Protein AF-A0A9E4BWQ8-F1 (afdb_monomer)

Mean predicted aligned error: 9.67 Å

Radius of gyration: 21.63 Å; Cα contacts (8 Å, |Δi|>4): 19; chains: 1; bounding box: 55×46×33 Å

Sequence (79 aa):
MKKIPLILLVAFSLSCAVINRLNLLTPEQEVELGRQASREVERSVRLYRDPLVRAYIDSLGQALVRVSARSQFRYYFKV

Structure (mmCIF, N/CA/C/O backbone):
data_AF-A0A9E4BWQ8-F1
#
_entry.id   AF-A0A9E4BWQ8-F1
#
loop_
_atom_site.group_PDB
_atom_site.id
_atom_site.type_symbol
_atom_site.label_atom_id
_atom_site.label_alt_id
_atom_site.label_comp_id
_atom_site.label_asym_id
_atom_site.label_entity_id
_atom_site.label_seq_id
_atom_site.pdbx_PDB_ins_code
_atom_site.Cartn_x
_atom_site.Cartn_y
_atom_site.Cartn_z
_atom_site.occupancy
_atom_site.B_iso_or_equiv
_atom_site.auth_seq_id
_atom_site.auth_comp_id
_atom_site.auth_asym_id
_atom_site.auth_atom_id
_atom_site.pdbx_PDB_model_num
ATOM 1 N N . MET A 1 1 ? 38.969 34.178 -18.684 1.00 53.66 1 MET A N 1
ATOM 2 C CA . MET A 1 1 ? 38.649 33.614 -17.349 1.00 53.66 1 MET A CA 1
ATOM 3 C C . MET A 1 1 ? 37.345 34.160 -16.723 1.00 53.66 1 MET A C 1
ATOM 5 O O . MET A 1 1 ? 37.164 34.029 -15.525 1.00 53.66 1 MET A O 1
ATOM 9 N N . LYS A 1 2 ? 36.393 34.717 -17.502 1.00 58.09 2 LYS A N 1
ATOM 10 C CA . LYS A 1 2 ? 35.135 35.322 -16.988 1.00 58.09 2 LYS A CA 1
ATOM 11 C C . LYS A 1 2 ? 33.863 34.480 -17.229 1.00 58.09 2 LYS A C 1
ATOM 13 O O . LYS A 1 2 ? 32.804 34.824 -16.729 1.00 58.09 2 LYS A O 1
ATOM 18 N N . LYS A 1 3 ? 33.963 33.386 -18.000 1.00 54.88 3 LYS A N 1
ATOM 19 C CA . LYS A 1 3 ? 32.822 32.537 -18.415 1.00 54.88 3 LYS A CA 1
ATOM 20 C C . LYS A 1 3 ? 32.575 31.328 -17.497 1.00 54.88 3 LYS A C 1
ATOM 22 O O . LYS A 1 3 ? 31.508 30.739 -17.547 1.00 54.88 3 LYS A O 1
ATOM 27 N N . ILE A 1 4 ? 33.540 30.992 -16.639 1.00 67.94 4 ILE A N 1
ATOM 28 C CA . ILE A 1 4 ? 33.466 29.877 -15.681 1.00 67.94 4 ILE A CA 1
ATOM 29 C C . ILE A 1 4 ? 32.310 30.042 -14.670 1.00 67.94 4 ILE A C 1
ATOM 31 O O . ILE A 1 4 ? 31.543 29.092 -14.524 1.00 67.94 4 ILE A O 1
ATOM 35 N N . PRO A 1 5 ? 32.087 31.218 -14.036 1.00 69.19 5 PRO A N 1
ATOM 36 C CA . PRO A 1 5 ? 30.952 31.376 -13.119 1.00 69.19 5 PRO A CA 1
ATOM 37 C C . PRO A 1 5 ? 29.594 31.350 -13.839 1.00 69.19 5 PRO A C 1
ATOM 39 O O . PRO A 1 5 ? 28.598 30.938 -13.256 1.00 69.19 5 PRO A O 1
ATOM 42 N N . LEU A 1 6 ? 29.552 31.733 -15.121 1.00 63.22 6 LEU A N 1
ATOM 43 C CA . LEU A 1 6 ? 28.329 31.723 -15.927 1.00 63.22 6 LEU A CA 1
ATOM 44 C C . LEU A 1 6 ? 27.898 30.293 -16.303 1.00 63.22 6 LEU A C 1
ATOM 46 O O . LEU A 1 6 ? 26.709 30.000 -16.326 1.00 63.22 6 LEU A O 1
ATOM 50 N N . ILE A 1 7 ? 28.856 29.392 -16.547 1.00 67.62 7 ILE A N 1
ATOM 51 C CA . ILE A 1 7 ? 28.581 27.976 -16.850 1.00 67.62 7 ILE A CA 1
ATOM 52 C C . ILE A 1 7 ? 28.070 27.237 -15.601 1.00 67.62 7 ILE A C 1
ATOM 54 O O . ILE A 1 7 ? 27.126 26.454 -15.693 1.00 67.62 7 ILE A O 1
ATOM 58 N N . LEU A 1 8 ? 28.633 27.531 -14.425 1.00 65.19 8 LEU A N 1
ATOM 59 C CA . LEU A 1 8 ? 28.200 26.949 -13.147 1.00 65.19 8 LEU A CA 1
ATOM 60 C C . LEU A 1 8 ? 26.773 27.370 -12.751 1.00 65.19 8 LEU A C 1
ATOM 62 O O . LEU A 1 8 ? 26.016 26.553 -12.231 1.00 65.19 8 LEU A O 1
ATOM 66 N N . LEU A 1 9 ? 26.380 28.613 -13.053 1.00 63.97 9 LEU A N 1
ATOM 67 C CA . LEU A 1 9 ? 25.034 29.131 -12.781 1.00 63.97 9 LEU A CA 1
ATOM 68 C C . LEU A 1 9 ? 23.953 28.467 -13.657 1.00 63.97 9 LEU A C 1
ATOM 70 O O . LEU A 1 9 ? 22.846 28.217 -13.187 1.00 63.97 9 LEU A O 1
ATOM 74 N N . VAL A 1 10 ? 24.279 28.141 -14.913 1.00 62.88 10 VAL A N 1
ATOM 75 C CA . VAL A 1 10 ? 23.367 27.434 -15.832 1.00 62.88 10 VAL A CA 1
ATOM 76 C C . VAL A 1 10 ? 23.242 25.950 -15.472 1.00 62.88 10 VAL A C 1
ATOM 78 O O . VAL A 1 10 ? 22.160 25.383 -15.575 1.00 62.88 10 VAL A O 1
ATOM 81 N N . ALA A 1 11 ? 24.313 25.313 -14.990 1.00 61.38 11 ALA A N 1
ATOM 82 C CA . ALA A 1 11 ? 24.251 23.921 -14.534 1.00 61.38 11 ALA A CA 1
ATOM 83 C C . ALA A 1 11 ? 23.356 23.743 -13.290 1.00 61.38 11 ALA A C 1
ATOM 85 O O . ALA A 1 11 ? 22.697 22.715 -13.143 1.00 61.38 11 ALA A O 1
ATOM 86 N N . PHE A 1 12 ? 23.286 24.755 -12.417 1.00 62.72 12 PHE A N 1
ATOM 87 C CA . PHE A 1 12 ? 22.463 24.715 -11.206 1.00 62.72 12 PHE A CA 1
ATOM 88 C C . PHE A 1 12 ? 20.954 24.817 -11.497 1.00 62.72 12 PHE A C 1
ATOM 90 O O . PHE A 1 12 ? 20.151 24.188 -10.809 1.00 62.72 12 PHE A O 1
ATOM 97 N N . SER A 1 13 ? 20.549 25.548 -12.544 1.00 62.00 13 SER A N 1
ATOM 98 C CA . SER A 1 13 ? 19.130 25.737 -12.887 1.00 62.00 13 SER A CA 1
ATOM 99 C C . SER A 1 13 ? 18.489 24.544 -13.609 1.00 62.00 13 SER A C 1
ATOM 101 O O . SER A 1 13 ? 17.267 24.407 -13.575 1.00 62.00 13 SER A O 1
ATOM 103 N N . LEU A 1 14 ? 19.279 23.643 -14.209 1.00 56.50 14 LEU A N 1
ATOM 104 C CA . LEU A 1 14 ? 18.763 22.429 -14.862 1.00 56.50 14 LEU A CA 1
ATOM 105 C C . LEU A 1 14 ? 18.411 21.293 -13.882 1.00 56.50 14 LEU A C 1
ATOM 107 O O . LEU A 1 14 ? 17.726 20.346 -14.270 1.00 56.50 14 LEU A O 1
ATOM 111 N N . SER A 1 15 ? 18.846 21.367 -12.621 1.00 58.62 15 SER A N 1
ATOM 112 C CA . SER A 1 15 ? 18.740 20.244 -11.676 1.00 58.62 15 SER A CA 1
ATOM 113 C C . SER A 1 15 ? 17.294 19.936 -11.247 1.00 58.62 15 SER A C 1
ATOM 115 O O . SER A 1 15 ? 16.886 18.775 -11.207 1.00 58.62 15 SER A O 1
ATOM 117 N N . CYS A 1 16 ? 16.460 20.957 -11.009 1.00 61.19 16 CYS A N 1
ATOM 118 C CA . CYS A 1 16 ? 15.113 20.750 -10.453 1.00 61.19 16 CYS A CA 1
ATOM 119 C C . CYS A 1 16 ? 14.131 20.031 -11.396 1.00 61.19 16 CYS A C 1
ATOM 121 O O . CYS A 1 16 ? 13.195 19.391 -10.923 1.00 61.19 16 CYS A O 1
ATOM 123 N N . ALA A 1 17 ? 14.319 20.108 -12.717 1.00 59.56 17 ALA A N 1
ATOM 124 C CA . ALA A 1 17 ? 13.386 19.504 -13.674 1.00 59.56 17 ALA A CA 1
ATOM 125 C C . ALA A 1 17 ? 13.674 18.017 -13.957 1.00 59.56 17 ALA A C 1
ATOM 127 O O . ALA A 1 17 ? 12.765 17.277 -14.336 1.00 59.56 17 ALA A O 1
ATOM 128 N N . VAL A 1 18 ? 14.922 17.570 -13.773 1.00 60.41 18 VAL A N 1
ATOM 129 C CA . VAL A 1 18 ? 15.365 16.213 -14.143 1.00 60.41 18 VAL A CA 1
ATOM 130 C C . VAL A 1 18 ? 15.043 15.188 -13.051 1.00 60.41 18 VAL A C 1
ATOM 132 O O . VAL A 1 18 ? 14.658 14.062 -13.358 1.00 60.41 18 VAL A O 1
ATOM 135 N N . ILE A 1 19 ? 15.128 15.574 -11.775 1.00 60.94 19 ILE A N 1
ATOM 136 C CA . ILE A 1 19 ? 14.993 14.639 -10.644 1.00 60.94 19 ILE A CA 1
ATOM 137 C C . ILE A 1 19 ? 13.558 14.094 -10.522 1.00 60.94 19 ILE A C 1
ATOM 139 O O . ILE A 1 19 ? 13.366 12.930 -10.188 1.00 60.94 19 ILE A O 1
ATOM 143 N N . ASN A 1 20 ? 12.540 14.889 -10.869 1.00 58.88 20 ASN A N 1
ATOM 144 C CA . ASN A 1 20 ? 11.134 14.523 -10.654 1.00 58.88 20 ASN A CA 1
ATOM 145 C C . ASN A 1 20 ? 10.595 13.440 -11.617 1.00 58.88 20 ASN A C 1
ATOM 147 O O . ASN A 1 20 ? 9.459 12.997 -11.469 1.00 58.88 20 ASN A O 1
ATOM 151 N N . ARG A 1 21 ? 11.370 13.035 -12.635 1.00 57.28 21 ARG A N 1
ATOM 152 C CA . ARG A 1 21 ? 10.975 11.989 -13.602 1.00 57.28 21 ARG A CA 1
ATOM 153 C C . ARG A 1 21 ? 11.767 10.690 -13.478 1.00 57.28 21 ARG A C 1
ATOM 155 O O . ARG A 1 21 ? 11.482 9.746 -14.211 1.00 57.28 21 ARG A O 1
ATOM 162 N N . LEU A 1 22 ? 12.744 10.631 -12.579 1.00 71.50 22 LEU A N 1
ATOM 163 C CA . LEU A 1 22 ? 13.553 9.437 -12.378 1.00 71.50 22 LEU A CA 1
ATOM 164 C C . LEU A 1 22 ? 12.964 8.622 -11.231 1.00 71.50 22 LEU A C 1
ATOM 166 O O . LEU A 1 22 ? 12.862 9.108 -10.107 1.00 71.50 22 LEU A O 1
ATOM 170 N N . ASN A 1 23 ? 12.594 7.370 -11.507 1.00 75.44 23 ASN A N 1
ATOM 171 C CA . ASN A 1 23 ? 12.398 6.412 -10.430 1.00 75.44 23 ASN A CA 1
ATOM 172 C C . ASN A 1 23 ? 13.782 5.984 -9.929 1.00 75.44 23 ASN A C 1
ATOM 174 O O . ASN A 1 23 ? 14.507 5.280 -10.630 1.00 75.44 23 ASN A O 1
ATOM 178 N N . LEU A 1 24 ? 14.170 6.490 -8.761 1.00 85.81 24 LEU A N 1
ATOM 179 C CA . LEU A 1 24 ? 15.499 6.279 -8.185 1.00 85.81 24 LEU A CA 1
ATOM 180 C C . LEU A 1 24 ? 15.591 4.998 -7.346 1.00 85.81 24 LEU A C 1
ATOM 182 O O . LEU A 1 24 ? 16.685 4.643 -6.913 1.00 85.81 24 LEU A O 1
ATOM 186 N N . LEU A 1 25 ? 14.464 4.331 -7.086 1.00 90.50 25 LEU A N 1
ATOM 187 C CA . LEU A 1 25 ? 14.396 3.162 -6.217 1.00 90.50 25 LEU A CA 1
ATOM 188 C C . LEU A 1 25 ? 14.323 1.875 -7.035 1.00 90.50 25 LEU A C 1
ATOM 190 O O . LEU A 1 25 ? 13.629 1.798 -8.051 1.00 90.50 25 LEU A O 1
ATOM 194 N N . THR A 1 26 ? 14.999 0.829 -6.557 1.00 93.75 26 THR A N 1
ATOM 195 C CA . THR A 1 26 ? 14.725 -0.523 -7.053 1.00 93.75 26 THR A CA 1
ATOM 196 C C . THR A 1 26 ? 13.342 -0.984 -6.578 1.00 93.75 26 THR A C 1
ATOM 198 O O . THR A 1 26 ? 12.856 -0.516 -5.542 1.00 93.75 26 THR A O 1
ATOM 201 N N . PRO A 1 27 ? 12.698 -1.936 -7.273 1.00 93.75 27 PRO A N 1
ATOM 202 C CA . PRO A 1 27 ? 11.422 -2.497 -6.834 1.00 93.75 27 PRO A CA 1
ATOM 203 C C . PRO A 1 27 ? 11.419 -2.995 -5.380 1.00 93.75 27 PRO A C 1
ATOM 205 O O . PRO A 1 27 ? 10.446 -2.814 -4.654 1.00 93.75 27 PRO A O 1
ATOM 208 N N . GLU A 1 28 ? 12.513 -3.599 -4.924 1.00 94.62 28 GLU A N 1
ATOM 209 C CA . GLU A 1 28 ? 12.654 -4.113 -3.559 1.00 94.62 28 GLU A CA 1
ATOM 210 C C . GLU A 1 28 ? 12.743 -2.972 -2.541 1.00 94.62 28 GLU A C 1
ATOM 212 O O . GLU A 1 28 ? 12.159 -3.062 -1.459 1.00 94.62 28 GLU A O 1
ATOM 217 N N . GLN A 1 29 ? 13.432 -1.883 -2.899 1.00 95.94 29 GLN A N 1
ATOM 218 C CA . GLN A 1 29 ? 13.498 -0.673 -2.083 1.00 95.94 29 GLN A CA 1
ATOM 219 C C . GLN A 1 29 ? 12.129 0.007 -1.985 1.00 95.94 29 GLN A C 1
ATOM 221 O O . GLN A 1 29 ? 11.741 0.415 -0.891 1.00 95.94 29 GLN A O 1
ATOM 226 N N . GLU A 1 30 ? 11.367 0.073 -3.084 1.00 94.94 30 GLU A N 1
ATOM 227 C CA . GLU A 1 30 ? 9.982 0.566 -3.066 1.00 94.94 30 GLU A CA 1
ATOM 228 C C . GLU A 1 30 ? 9.105 -0.267 -2.120 1.00 94.94 30 GLU A C 1
ATOM 230 O O . GLU A 1 30 ? 8.336 0.286 -1.333 1.00 94.94 30 GLU A O 1
ATOM 235 N N . VAL A 1 31 ? 9.235 -1.598 -2.160 1.00 96.25 31 VAL A N 1
ATOM 236 C CA . VAL A 1 31 ? 8.474 -2.497 -1.283 1.00 96.25 31 VAL A CA 1
ATOM 237 C C . VAL A 1 31 ? 8.835 -2.269 0.184 1.00 96.25 31 VAL A C 1
ATOM 239 O O . VAL A 1 31 ? 7.935 -2.204 1.026 1.00 96.25 31 VAL A O 1
ATOM 242 N N . GLU A 1 32 ? 10.120 -2.134 0.519 1.00 96.94 32 GLU A N 1
ATOM 243 C CA . GLU A 1 32 ? 10.519 -1.895 1.908 1.00 96.94 32 GLU A CA 1
ATOM 244 C C . GLU A 1 32 ? 10.079 -0.514 2.406 1.00 96.94 32 GLU A C 1
ATOM 246 O O . GLU A 1 32 ? 9.548 -0.403 3.514 1.00 96.94 32 GLU A O 1
ATOM 251 N N . LEU A 1 33 ? 10.193 0.517 1.565 1.00 96.50 33 LEU A N 1
ATOM 252 C CA . LEU A 1 33 ? 9.666 1.847 1.859 1.00 96.50 33 LEU A CA 1
ATOM 253 C C . LEU A 1 33 ? 8.151 1.800 2.114 1.00 96.50 33 LEU A C 1
ATOM 255 O O . LEU A 1 33 ? 7.669 2.338 3.111 1.00 96.50 33 LEU A O 1
ATOM 259 N N . GLY A 1 34 ? 7.399 1.087 1.272 1.00 95.50 34 GLY A N 1
ATOM 260 C CA . GLY A 1 34 ? 5.961 0.887 1.448 1.00 95.50 34 GLY A CA 1
ATOM 261 C C . GLY A 1 34 ? 5.609 0.183 2.763 1.00 95.50 34 GLY A C 1
ATOM 262 O O . GLY A 1 34 ? 4.654 0.572 3.440 1.00 95.50 34 GLY A O 1
ATOM 263 N N . ARG A 1 35 ? 6.401 -0.812 3.192 1.00 96.94 35 ARG A N 1
ATOM 264 C CA . ARG A 1 35 ? 6.213 -1.468 4.500 1.00 96.94 35 ARG A CA 1
ATOM 265 C C . ARG A 1 35 ? 6.454 -0.515 5.664 1.00 96.94 35 ARG A C 1
ATOM 267 O O . ARG A 1 35 ? 5.711 -0.568 6.645 1.00 96.94 35 ARG A O 1
ATOM 274 N N . GLN A 1 36 ? 7.483 0.327 5.581 1.00 97.75 36 GLN A N 1
ATOM 275 C CA . GLN A 1 36 ? 7.768 1.337 6.601 1.00 97.75 36 GLN A CA 1
ATOM 276 C C . GLN A 1 36 ? 6.622 2.345 6.709 1.00 97.75 36 GLN A C 1
ATOM 278 O O . GLN A 1 36 ? 6.094 2.532 7.806 1.00 97.75 36 GLN A O 1
ATOM 283 N N . ALA A 1 37 ? 6.173 2.883 5.573 1.00 96.94 37 ALA A N 1
ATOM 284 C CA . ALA A 1 37 ? 5.052 3.815 5.507 1.00 96.94 37 ALA A CA 1
ATOM 285 C C . ALA A 1 37 ? 3.752 3.203 6.060 1.00 96.94 37 ALA A C 1
ATOM 287 O O . ALA A 1 37 ? 3.080 3.826 6.879 1.00 96.94 37 ALA A O 1
ATOM 288 N N . SER A 1 38 ? 3.427 1.953 5.698 1.00 97.19 38 SER A N 1
ATOM 289 C CA . SER A 1 38 ? 2.258 1.238 6.242 1.00 97.19 38 SER A CA 1
ATOM 290 C C . SER A 1 38 ? 2.308 1.160 7.769 1.00 97.19 38 SER A C 1
ATOM 292 O O . SER A 1 38 ? 1.333 1.504 8.433 1.00 97.19 38 SER A O 1
ATOM 294 N N . ARG A 1 39 ? 3.459 0.769 8.342 1.00 97.06 39 ARG A N 1
ATOM 295 C CA . ARG A 1 39 ? 3.638 0.690 9.803 1.00 97.06 39 ARG A CA 1
ATOM 296 C C . ARG A 1 39 ? 3.448 2.040 10.487 1.00 97.06 39 ARG A C 1
ATOM 298 O O . ARG A 1 39 ? 2.983 2.072 11.620 1.00 97.06 39 ARG A O 1
ATOM 305 N N . GLU A 1 40 ? 3.851 3.131 9.848 1.00 97.38 40 GLU A N 1
ATOM 306 C CA . GLU A 1 40 ? 3.698 4.475 10.400 1.00 97.38 40 GLU A CA 1
ATOM 307 C C . GLU A 1 40 ? 2.242 4.943 10.382 1.00 97.38 40 GLU A C 1
ATOM 309 O O . GLU A 1 40 ? 1.742 5.391 11.412 1.00 97.38 40 GLU A O 1
ATOM 314 N N . VAL A 1 41 ? 1.531 4.731 9.273 1.00 96.38 41 VAL A N 1
ATOM 315 C CA . VAL A 1 41 ? 0.091 5.019 9.176 1.00 96.38 41 VAL A CA 1
ATOM 316 C C . VAL A 1 41 ? -0.696 4.211 10.208 1.00 96.38 41 VAL A C 1
ATOM 318 O O . VAL A 1 41 ? -1.520 4.760 10.929 1.00 96.38 41 VAL A O 1
ATOM 321 N N . GLU A 1 42 ? -0.400 2.920 10.356 1.00 95.75 42 GLU A N 1
ATOM 322 C CA . GLU A 1 42 ? -1.085 2.037 11.312 1.00 95.75 42 GLU A CA 1
ATOM 323 C C . GLU A 1 42 ? -0.923 2.451 12.782 1.00 95.75 42 GLU A C 1
ATOM 325 O O . GLU A 1 42 ? -1.696 2.002 13.627 1.00 95.75 42 GLU A O 1
ATOM 330 N N . ARG A 1 43 ? 0.059 3.301 13.109 1.00 96.31 43 ARG A N 1
ATOM 331 C CA . ARG A 1 43 ? 0.199 3.874 14.457 1.00 96.31 43 ARG A CA 1
ATOM 332 C C . ARG A 1 43 ? -0.731 5.058 14.693 1.00 96.31 4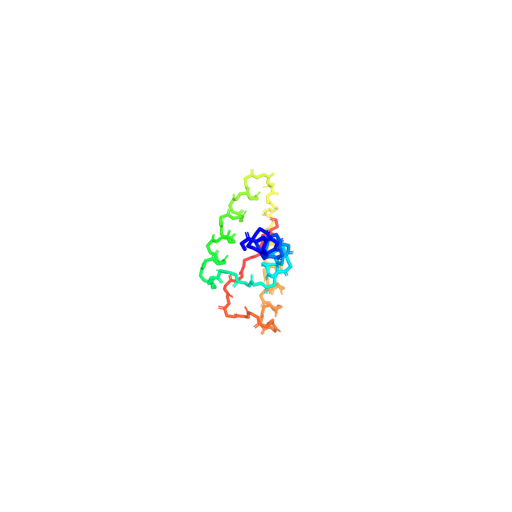3 ARG A C 1
ATOM 334 O O . ARG A 1 43 ? -1.083 5.311 15.841 1.00 96.31 43 ARG A O 1
ATOM 341 N N . SER A 1 44 ? -1.096 5.793 13.644 1.00 95.44 44 SER A N 1
ATOM 342 C CA . SER A 1 44 ? -1.909 7.009 13.738 1.00 95.44 44 SER A CA 1
ATOM 343 C C . SER A 1 44 ? -3.380 6.787 13.388 1.00 95.44 44 SER A C 1
ATOM 345 O O . SER A 1 44 ? -4.21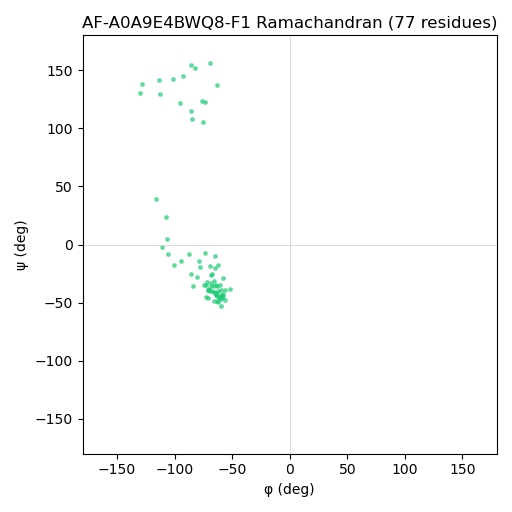9 7.602 13.771 1.00 95.44 44 SER A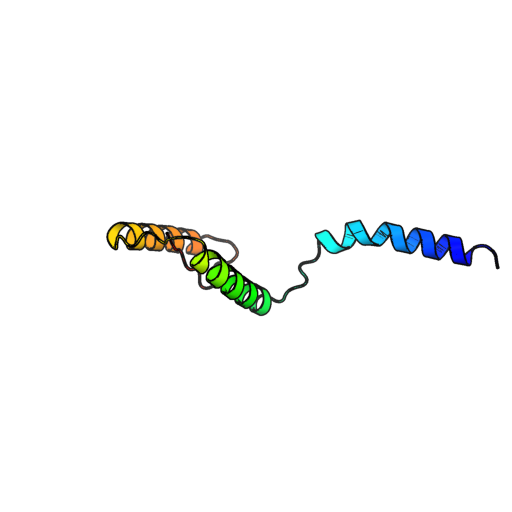 O 1
ATOM 347 N N . VAL A 1 45 ? -3.718 5.681 12.715 1.00 95.25 45 VAL A N 1
ATOM 348 C CA . VAL A 1 45 ? -5.098 5.356 12.328 1.00 95.25 45 VAL A CA 1
ATOM 349 C C . VAL A 1 45 ? -5.625 4.117 13.044 1.00 95.25 45 VAL A C 1
ATOM 351 O O . VAL A 1 45 ? -4.933 3.112 13.215 1.00 95.25 45 VAL A O 1
ATOM 354 N N . ARG A 1 46 ? -6.903 4.155 13.431 1.00 94.94 46 ARG A N 1
ATOM 355 C CA . ARG A 1 46 ? -7.607 2.975 13.938 1.00 94.94 46 ARG A CA 1
ATOM 356 C C . ARG A 1 46 ? -8.165 2.177 12.764 1.00 94.94 46 ARG A C 1
ATOM 358 O O . ARG A 1 46 ? -9.156 2.583 12.173 1.00 94.94 46 ARG A O 1
ATOM 365 N N . LEU A 1 47 ? -7.560 1.024 12.494 1.00 94.94 47 LEU A N 1
ATOM 366 C CA . LEU A 1 47 ? -8.075 0.066 11.515 1.00 94.94 47 LEU A CA 1
ATOM 367 C C . LEU A 1 47 ? -9.445 -0.487 11.935 1.00 94.94 47 LEU A C 1
ATOM 369 O O . LEU A 1 47 ? -9.654 -0.850 13.102 1.00 94.94 47 LEU A O 1
ATOM 373 N N . TYR A 1 48 ? -10.356 -0.580 10.976 1.00 95.19 48 TYR A N 1
ATOM 374 C CA . TYR A 1 48 ? -11.655 -1.216 11.101 1.00 95.19 48 TYR A CA 1
ATOM 375 C C . TYR A 1 48 ? -11.521 -2.747 11.074 1.00 95.19 48 TYR A C 1
ATOM 377 O O . TYR A 1 48 ? -10.958 -3.348 10.163 1.00 95.19 48 TYR A O 1
ATOM 385 N N . ARG A 1 49 ? -12.027 -3.418 12.116 1.00 91.94 49 ARG A N 1
ATOM 386 C CA . ARG A 1 49 ? -11.743 -4.845 12.382 1.00 91.94 49 ARG A CA 1
ATOM 387 C C . ARG A 1 49 ? -12.913 -5.790 12.108 1.00 91.94 49 ARG A C 1
ATOM 389 O O . ARG A 1 49 ? -12.949 -6.875 12.681 1.00 91.94 49 ARG A O 1
ATOM 396 N N . ASP A 1 50 ? -13.854 -5.399 11.255 1.00 97.75 50 ASP A N 1
ATOM 397 C CA . ASP A 1 50 ? -14.934 -6.294 10.839 1.00 97.75 50 ASP A CA 1
ATOM 398 C C . ASP A 1 50 ? -14.404 -7.368 9.862 1.00 97.75 50 ASP A C 1
ATOM 400 O O . ASP A 1 50 ? -13.833 -7.021 8.819 1.00 97.75 50 ASP A O 1
ATOM 404 N N . PRO A 1 51 ? -14.562 -8.671 10.168 1.00 96.56 51 PRO A N 1
ATOM 405 C CA . PRO A 1 51 ? -14.055 -9.740 9.312 1.00 96.56 51 PRO A CA 1
ATOM 406 C C . PRO A 1 51 ? -14.697 -9.790 7.922 1.00 96.56 51 PRO A C 1
ATOM 408 O O . PRO A 1 51 ? -14.004 -10.112 6.957 1.00 96.56 51 PRO A O 1
ATOM 411 N N . LEU A 1 52 ? -15.991 -9.473 7.802 1.00 98.00 52 LEU A N 1
ATOM 412 C CA . LEU A 1 52 ? -16.715 -9.508 6.530 1.00 98.00 52 LEU A CA 1
ATOM 413 C C . LEU A 1 52 ? -16.248 -8.378 5.619 1.00 98.00 52 LEU A C 1
ATOM 415 O O . LEU A 1 52 ? -15.938 -8.614 4.452 1.00 98.00 52 LEU A O 1
ATOM 419 N N . VAL A 1 53 ? -16.127 -7.166 6.162 1.00 97.88 53 VAL A N 1
ATOM 420 C CA . VAL A 1 53 ? -15.642 -6.014 5.391 1.00 97.88 53 VAL A CA 1
ATOM 421 C C . VAL A 1 53 ? -14.197 -6.229 4.960 1.00 97.88 53 VAL A C 1
ATOM 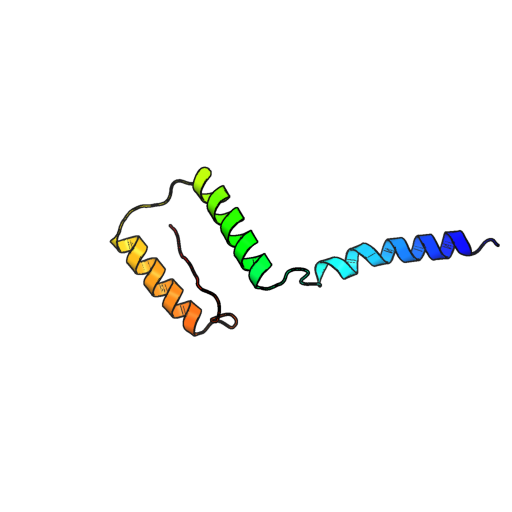423 O O . VAL A 1 53 ? -13.861 -6.009 3.796 1.00 97.88 53 VAL A O 1
ATOM 426 N N . ARG A 1 54 ? -13.344 -6.732 5.858 1.00 97.56 54 ARG A N 1
ATOM 427 C CA . ARG A 1 54 ? -11.952 -7.045 5.523 1.00 97.56 54 ARG A CA 1
ATOM 428 C C . ARG A 1 54 ? -11.850 -8.093 4.413 1.00 97.56 54 ARG A C 1
ATOM 430 O O . ARG A 1 54 ? -11.061 -7.908 3.490 1.00 97.56 54 ARG A O 1
ATOM 437 N N . ALA A 1 55 ? -12.637 -9.166 4.490 1.00 97.94 55 ALA A N 1
ATOM 438 C CA . ALA A 1 55 ? -12.650 -10.215 3.473 1.00 97.94 55 ALA A CA 1
ATOM 439 C C . ALA A 1 55 ? -13.140 -9.689 2.117 1.00 97.94 55 ALA A C 1
ATOM 441 O O . ALA A 1 55 ? -12.532 -9.979 1.087 1.00 97.94 55 ALA A O 1
ATOM 442 N N . TYR A 1 56 ? -14.198 -8.874 2.118 1.00 98.25 56 TYR A N 1
ATOM 443 C CA . TYR A 1 56 ? -14.713 -8.251 0.904 1.00 98.25 56 TYR A CA 1
ATOM 444 C C . TYR A 1 56 ? -13.659 -7.362 0.234 1.00 98.25 56 TYR A C 1
ATOM 446 O O . TYR A 1 56 ? -13.352 -7.560 -0.942 1.00 98.25 56 TYR A O 1
ATOM 454 N N . ILE A 1 57 ? -13.061 -6.432 0.983 1.00 98.31 57 ILE A N 1
ATOM 455 C CA . ILE A 1 57 ? -12.076 -5.489 0.442 1.00 98.31 57 ILE A CA 1
ATOM 456 C C . ILE A 1 57 ? -10.829 -6.210 -0.067 1.00 98.31 57 ILE A C 1
ATOM 458 O O . ILE A 1 57 ? -10.344 -5.874 -1.146 1.00 98.31 57 ILE A O 1
ATOM 462 N N . ASP A 1 58 ? -10.336 -7.221 0.654 1.00 98.19 58 ASP A N 1
ATOM 463 C CA . ASP A 1 58 ? -9.213 -8.021 0.166 1.00 98.19 58 ASP A CA 1
ATOM 464 C C . ASP A 1 58 ? -9.592 -8.760 -1.125 1.00 98.19 58 ASP A C 1
ATOM 466 O O . ASP A 1 58 ? -8.893 -8.627 -2.125 1.00 98.19 58 ASP A O 1
ATOM 470 N N . SER A 1 59 ? -10.745 -9.438 -1.170 1.00 98.31 59 SER A N 1
ATOM 471 C CA . SER A 1 59 ? -11.186 -10.162 -2.372 1.00 98.31 59 SER A CA 1
ATOM 472 C C . SER A 1 59 ? -11.303 -9.259 -3.607 1.00 98.31 59 SER A C 1
ATOM 474 O O . SER A 1 59 ? -10.833 -9.619 -4.691 1.00 98.31 59 SER A O 1
ATOM 476 N N . LEU A 1 60 ? -11.863 -8.058 -3.432 1.00 98.44 60 LEU A N 1
ATOM 477 C CA . LEU A 1 60 ? -11.992 -7.052 -4.479 1.00 98.44 60 LEU A CA 1
ATOM 478 C C . LEU A 1 60 ? -10.615 -6.547 -4.916 1.00 98.44 60 LEU A C 1
ATOM 480 O O . LEU A 1 60 ? -10.311 -6.520 -6.108 1.00 98.44 60 LEU A O 1
ATOM 484 N N . GLY A 1 61 ? -9.765 -6.184 -3.957 1.00 98.19 61 GLY A N 1
ATOM 485 C CA . GLY A 1 61 ? -8.421 -5.693 -4.223 1.00 98.19 61 GLY A CA 1
ATOM 486 C C . GLY A 1 61 ? -7.574 -6.713 -4.983 1.00 98.19 61 GLY A C 1
ATOM 487 O O . GLY A 1 61 ? -6.991 -6.382 -6.015 1.00 98.19 61 GLY A O 1
ATOM 488 N N . GLN A 1 62 ? -7.573 -7.977 -4.553 1.00 98.38 62 GLN A N 1
ATOM 489 C CA . GLN A 1 62 ? -6.854 -9.045 -5.25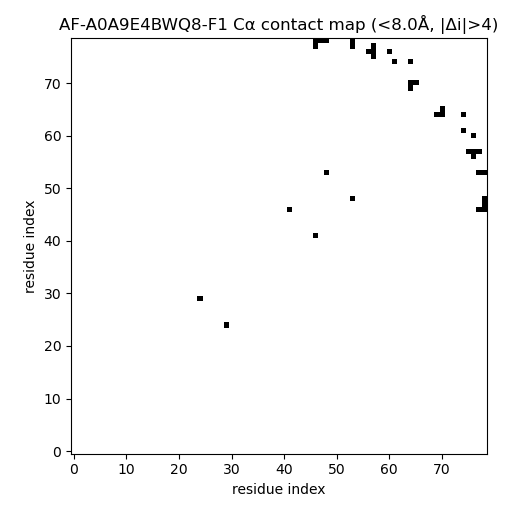2 1.00 98.38 62 GLN A CA 1
ATOM 490 C C . GLN A 1 62 ? -7.419 -9.293 -6.659 1.00 98.38 62 GLN A C 1
ATOM 492 O O . GLN A 1 62 ? -6.658 -9.575 -7.587 1.00 98.38 62 GLN A O 1
ATOM 497 N N . ALA A 1 63 ? -8.735 -9.148 -6.862 1.00 98.25 63 ALA A N 1
ATOM 498 C CA . ALA A 1 63 ? -9.322 -9.244 -8.196 1.00 98.25 63 ALA A CA 1
ATOM 499 C C . ALA A 1 63 ? -8.797 -8.157 -9.145 1.00 98.25 63 ALA A C 1
ATOM 501 O O . ALA A 1 63 ? -8.495 -8.467 -10.298 1.00 98.25 63 ALA A O 1
ATOM 502 N N . LEU A 1 64 ? -8.624 -6.928 -8.653 1.00 98.25 64 LEU A N 1
ATOM 503 C CA . LEU A 1 64 ? -8.067 -5.811 -9.421 1.00 98.25 64 LEU A CA 1
ATOM 504 C C . LEU A 1 64 ? -6.567 -5.976 -9.690 1.00 98.25 64 LEU A C 1
ATOM 506 O O . LEU A 1 64 ? -6.103 -5.695 -10.794 1.00 98.25 64 LEU A O 1
ATOM 510 N N . VAL A 1 65 ? -5.804 -6.481 -8.717 1.00 98.25 65 VAL A N 1
ATOM 511 C CA . VAL A 1 65 ? -4.359 -6.721 -8.869 1.00 98.25 65 VAL A CA 1
ATOM 512 C C . VAL A 1 65 ? -4.070 -7.638 -10.054 1.00 98.25 65 VAL A C 1
ATOM 514 O O . VAL A 1 65 ? -3.137 -7.364 -10.810 1.00 98.25 65 VAL A O 1
ATOM 517 N N . ARG A 1 66 ? -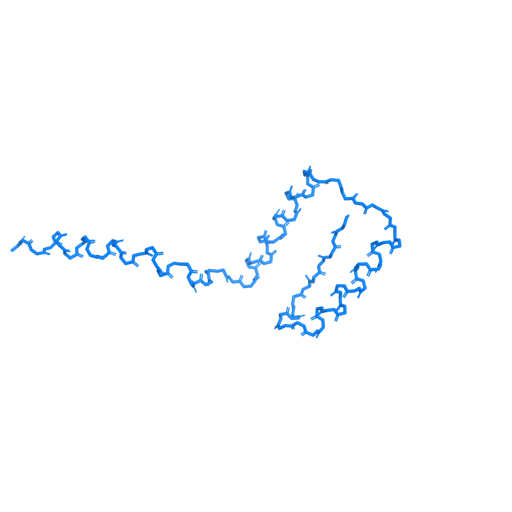4.899 -8.668 -10.278 1.00 97.31 66 ARG A N 1
ATOM 518 C CA . ARG A 1 66 ? -4.738 -9.620 -11.393 1.00 97.31 66 ARG A CA 1
ATOM 519 C C . ARG A 1 66 ? -4.735 -8.972 -12.777 1.00 97.31 66 ARG A C 1
ATOM 521 O O . ARG A 1 66 ? -4.113 -9.517 -13.681 1.00 97.31 66 ARG A O 1
ATOM 528 N N . VAL A 1 67 ? -5.410 -7.837 -12.942 1.00 97.69 67 VAL A N 1
ATOM 529 C CA . VAL A 1 67 ? -5.487 -7.102 -14.218 1.00 97.69 67 VAL A CA 1
ATOM 530 C C . VAL A 1 67 ? -4.643 -5.824 -14.214 1.00 97.69 67 VAL A C 1
ATOM 532 O O . VAL A 1 67 ? -4.675 -5.051 -15.168 1.00 97.69 67 VAL A O 1
ATOM 535 N N . SER A 1 68 ? -3.885 -5.582 -13.143 1.00 97.00 68 SER A N 1
ATOM 536 C CA . SER A 1 68 ? -3.021 -4.410 -13.018 1.00 97.00 68 SER A CA 1
ATOM 537 C C . SER A 1 68 ? -1.679 -4.614 -13.728 1.00 97.00 68 SER A C 1
ATOM 539 O O . SER A 1 68 ? -1.159 -5.725 -13.811 1.00 97.00 68 SER A O 1
ATOM 541 N N . ALA A 1 69 ? -1.069 -3.518 -14.187 1.00 97.00 69 ALA A N 1
ATOM 542 C CA . ALA A 1 69 ? 0.227 -3.555 -14.870 1.00 97.00 69 ALA A CA 1
ATOM 543 C C . ALA A 1 69 ? 1.394 -4.026 -13.978 1.00 97.00 69 ALA A C 1
ATOM 545 O O . ALA A 1 69 ? 2.432 -4.428 -14.495 1.00 97.00 69 ALA A O 1
ATOM 546 N N . ARG A 1 70 ? 1.248 -3.951 -12.646 1.00 94.56 70 ARG A N 1
ATOM 547 C CA . ARG A 1 70 ? 2.287 -4.313 -11.665 1.00 94.56 70 ARG A CA 1
ATOM 548 C C . ARG A 1 70 ? 1.865 -5.503 -10.788 1.00 94.56 70 ARG A C 1
ATOM 550 O O . ARG A 1 70 ? 2.132 -5.530 -9.590 1.00 94.56 70 ARG A O 1
ATOM 557 N N . SER A 1 71 ? 1.204 -6.494 -11.379 1.00 96.25 71 SER A N 1
ATOM 558 C CA . SER A 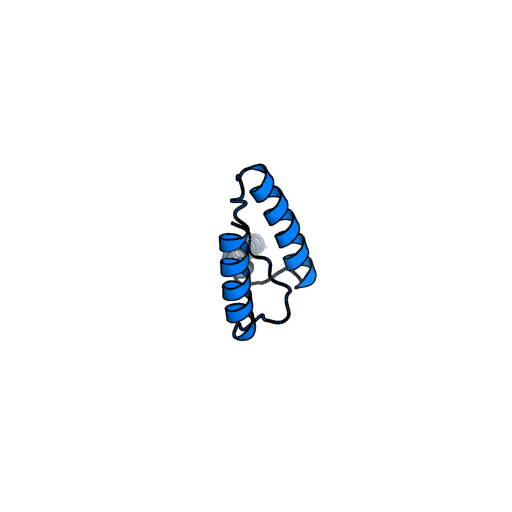1 71 ? 0.667 -7.671 -10.679 1.00 96.25 71 SER A CA 1
ATOM 559 C C . SER A 1 71 ? 1.722 -8.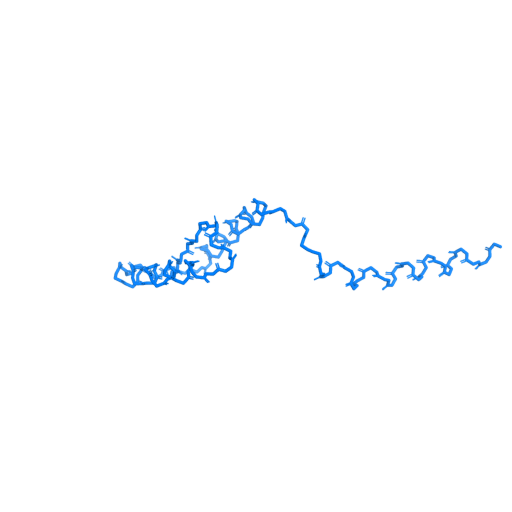593 -10.047 1.00 96.25 71 SER A C 1
ATOM 561 O O . SER A 1 71 ? 1.370 -9.463 -9.254 1.00 96.25 71 SER A O 1
ATOM 563 N N . GLN A 1 72 ? 3.013 -8.398 -10.339 1.00 95.25 72 GLN A N 1
ATOM 564 C CA . GLN A 1 72 ? 4.111 -9.173 -9.754 1.00 95.25 72 GLN A CA 1
ATOM 565 C C . GLN A 1 72 ? 4.342 -8.910 -8.257 1.00 95.25 72 GLN A C 1
ATOM 567 O O . GLN A 1 72 ? 5.001 -9.708 -7.591 1.00 95.25 72 GLN A O 1
ATOM 572 N N . PHE A 1 73 ? 3.842 -7.795 -7.714 1.00 95.94 73 PHE A N 1
ATOM 573 C CA . PHE A 1 73 ? 3.992 -7.493 -6.290 1.00 95.94 73 PHE A CA 1
ATOM 574 C C . PHE A 1 73 ? 2.893 -8.148 -5.459 1.00 95.94 73 PHE A C 1
ATOM 576 O O . PHE A 1 73 ? 1.776 -8.378 -5.916 1.00 95.94 73 PHE A O 1
ATOM 583 N N . ARG A 1 74 ? 3.194 -8.403 -4.183 1.00 95.75 74 ARG A N 1
ATOM 584 C CA . ARG A 1 74 ? 2.187 -8.835 -3.213 1.00 95.75 74 ARG A CA 1
ATOM 585 C C . ARG A 1 74 ? 1.486 -7.616 -2.617 1.00 95.75 74 ARG A C 1
ATOM 587 O O . ARG A 1 74 ? 2.113 -6.840 -1.899 1.00 95.75 74 ARG A O 1
ATOM 594 N N . TYR A 1 75 ? 0.192 -7.487 -2.885 1.00 97.25 75 TYR A N 1
ATOM 595 C CA . TYR A 1 75 ? -0.640 -6.389 -2.395 1.00 97.25 75 TYR A CA 1
ATOM 596 C C . TYR A 1 75 ? -1.334 -6.745 -1.081 1.00 97.25 75 TYR A C 1
ATOM 598 O O . TYR A 1 75 ? -1.743 -7.888 -0.870 1.00 97.25 75 TYR A O 1
ATOM 606 N N . TYR A 1 76 ? -1.490 -5.739 -0.220 1.00 96.69 76 TYR A N 1
ATOM 607 C CA . TYR A 1 76 ? -2.191 -5.832 1.056 1.00 96.69 76 TYR A CA 1
ATOM 608 C C . TYR A 1 76 ? -3.200 -4.695 1.154 1.00 96.69 76 TYR A C 1
ATOM 610 O O . TYR A 1 76 ? -2.838 -3.535 0.959 1.00 96.69 76 TYR A O 1
ATOM 618 N N . PHE A 1 77 ? -4.437 -5.024 1.509 1.00 96.75 77 PHE A N 1
ATOM 619 C CA . PHE A 1 77 ? -5.499 -4.049 1.723 1.00 96.75 77 PHE A CA 1
ATOM 620 C C . PHE A 1 77 ? -5.867 -4.028 3.208 1.00 96.75 77 PHE A C 1
ATOM 622 O O . PHE A 1 77 ? -6.065 -5.076 3.827 1.00 96.75 77 PHE A O 1
ATOM 629 N N . LYS A 1 78 ? -5.899 -2.831 3.796 1.00 95.00 78 LYS A N 1
ATOM 630 C CA . LYS A 1 78 ? -6.232 -2.600 5.205 1.00 95.00 78 LYS A CA 1
ATOM 631 C C . LYS A 1 78 ? -7.315 -1.531 5.270 1.00 95.00 78 LYS A C 1
ATO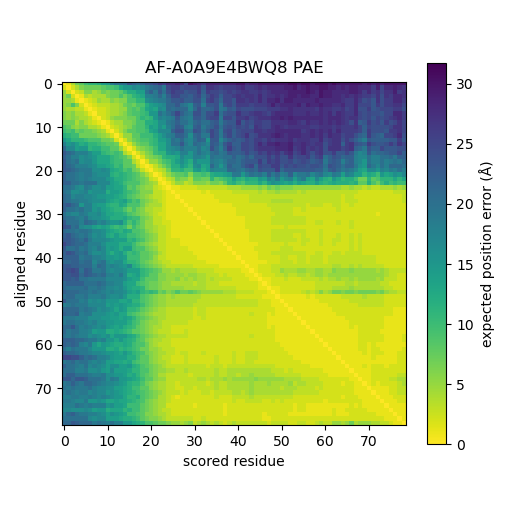M 633 O O . LYS A 1 78 ? -7.248 -0.556 4.526 1.00 95.00 78 LYS A O 1
ATOM 638 N N . VAL A 1 79 ? -8.293 -1.748 6.140 1.00 93.00 79 VAL A N 1
ATOM 639 C CA . VAL A 1 79 ? -9.415 -0.847 6.431 1.00 93.00 79 VAL A CA 1
ATOM 640 C C . VAL A 1 79 ? -9.505 -0.627 7.921 1.00 93.00 79 VAL A C 1
ATOM 642 O O . VAL A 1 79 ? -8.981 -1.483 8.667 1.00 93.00 79 VAL A O 1
#

Solvent-accessible surface area (backbone atoms only — not comparable to full-atom values): 5032 Å² total; per-residue (Å²): 139,80,60,64,69,58,53,55,56,56,60,61,69,57,51,77,72,57,61,82,75,56,84,86,64,52,74,68,53,49,50,54,50,50,54,52,52,50,56,54,50,60,73,79,48,86,67,59,82,52,67,66,61,52,51,49,51,37,56,52,51,55,60,50,38,75,76,40,98,69,51,90,59,90,85,85,76,86,78

pLDDT: mean 86.34, std 15.76, range [53.66, 98.44]

Foldseek 3Di:
DPCVVVVVVVVVVPPPVPPVPDPPDDPVRVVVVVVVVVVVVPVVDDWDDDPVVLVVQVVVVLVVLVVDPPVVDDDDDTD

Secondary structure (DSSP, 8-state):
--SHHHHHHHHHHTHHHHHTT---S-HHHHHHHHHHHHHHHHHHS-----HHHHHHHHHHHHHHHTTSTTTTS------